Protein AF-A0A7S3X4S1-F1 (afdb_monomer_lite)

Foldseek 3Di:
DDDDDDDDDDDDDDDDDDPDDPPPVPVVVVLVVDQLVVVLLVVLCVVLVHHDDPPQKDKDKDFPDPPDLQTFIKIKIWGNSVVVVVDPGTDIFIFDTDSDRVSNSSRSSVRVCCVVPVPPPDVPVVDPPPDPPPPPPPPPPDPDDPDPPDDDPVNVVVVVVCVVVVDDDDD

Secondary structure (DSSP, 8-state):
---------------------TTSHHHHHHHTTS-HHHHHHHHHHHHHTS---TTSEEEEEEESSTT-TTPPEEEEEEEGGGGGGT-SS--EEEPPPBSSHHHHHHHHHHHHHHHH-GGGS-GGGTS-------------------------HHHHHHHHHHHHHT-----

Organism: NCBI:txid141414

Structure (mmCIF, N/CA/C/O backbone):
data_AF-A0A7S3X4S1-F1
#
_entry.id   AF-A0A7S3X4S1-F1
#
loop_
_atom_site.group_PDB
_atom_site.id
_atom_site.type_symbol
_atom_site.label_atom_id
_atom_site.label_alt_id
_atom_site.label_comp_id
_atom_site.label_asym_id
_atom_site.label_entity_id
_atom_site.label_seq_id
_atom_site.pdbx_PDB_ins_code
_atom_site.Cartn_x
_atom_site.Cartn_y
_atom_site.Cartn_z
_atom_site.occupancy
_atom_site.B_iso_or_equiv
_atom_site.auth_seq_id
_atom_site.auth_comp_id
_atom_site.auth_asym_id
_atom_site.auth_atom_id
_atom_site.pdbx_PDB_model_num
ATOM 1 N N . LEU A 1 1 ? -57.300 10.762 -5.213 1.00 50.31 1 LEU A N 1
ATOM 2 C CA . LEU A 1 1 ? -57.307 9.611 -4.285 1.00 50.31 1 LEU A CA 1
ATOM 3 C C . LEU A 1 1 ? -55.906 9.454 -3.727 1.00 50.31 1 LEU A C 1
ATOM 5 O O . LEU A 1 1 ? -55.026 8.980 -4.428 1.00 50.31 1 LEU A O 1
ATOM 9 N N . ALA A 1 2 ? -55.706 9.956 -2.514 1.00 56.28 2 ALA A N 1
ATOM 10 C CA . ALA A 1 2 ? -54.465 9.855 -1.763 1.00 56.28 2 ALA A CA 1
ATOM 11 C C . ALA A 1 2 ? -54.751 9.074 -0.475 1.00 56.28 2 ALA A C 1
ATOM 13 O O . ALA A 1 2 ? -55.752 9.361 0.184 1.00 56.28 2 ALA A O 1
ATOM 14 N N . PRO A 1 3 ? -53.886 8.127 -0.105 1.00 64.56 3 PRO A N 1
ATOM 15 C CA . PRO A 1 3 ? -53.627 7.765 1.282 1.00 64.56 3 PRO A CA 1
ATOM 16 C C . PRO A 1 3 ? -52.162 8.124 1.610 1.00 64.56 3 PRO A C 1
ATOM 18 O O . PRO A 1 3 ? -51.312 8.142 0.731 1.00 64.56 3 PRO A O 1
ATOM 21 N N . GLY A 1 4 ? -51.743 8.439 2.824 1.00 57.06 4 GLY A N 1
ATOM 22 C CA . GLY A 1 4 ? -52.356 8.325 4.134 1.00 57.06 4 GLY A CA 1
ATOM 23 C C . GLY A 1 4 ? -51.206 8.415 5.143 1.00 57.06 4 GLY A C 1
ATOM 24 O O . GLY A 1 4 ? -50.158 7.809 4.949 1.00 57.06 4 GLY A O 1
ATOM 25 N N . ILE A 1 5 ? -51.400 9.251 6.158 1.00 61.84 5 ILE A N 1
ATOM 26 C CA . ILE A 1 5 ? -50.534 9.526 7.317 1.00 61.84 5 ILE A CA 1
ATOM 27 C C . ILE A 1 5 ? -50.129 8.232 8.048 1.00 61.84 5 ILE A C 1
ATOM 29 O O . ILE A 1 5 ? -50.890 7.274 7.983 1.00 61.84 5 ILE A O 1
ATOM 33 N N . MET A 1 6 ? -48.990 8.249 8.767 1.00 52.53 6 MET A N 1
ATOM 34 C CA . MET A 1 6 ? -48.693 7.702 10.126 1.00 52.53 6 MET A CA 1
ATOM 35 C C . MET A 1 6 ? -47.165 7.480 10.220 1.00 52.53 6 MET A C 1
ATOM 37 O O . MET A 1 6 ? -46.567 7.016 9.264 1.00 52.53 6 MET A O 1
ATOM 41 N N . ALA A 1 7 ? -46.416 7.730 11.287 1.00 51.53 7 ALA A N 1
ATOM 42 C CA . ALA A 1 7 ? -46.611 8.389 12.566 1.00 51.53 7 ALA A CA 1
ATOM 43 C C . ALA A 1 7 ? -45.199 8.622 13.147 1.00 51.53 7 ALA A C 1
ATOM 45 O O . ALA A 1 7 ? -44.251 7.904 12.829 1.00 51.53 7 ALA A O 1
ATOM 46 N N . ALA A 1 8 ? -45.073 9.640 13.994 1.00 59.69 8 ALA A N 1
ATOM 47 C CA . ALA A 1 8 ? -43.864 9.966 14.731 1.00 59.69 8 ALA A CA 1
ATOM 48 C C . ALA A 1 8 ? -43.492 8.868 15.744 1.00 59.69 8 ALA A C 1
ATOM 50 O O . ALA A 1 8 ? -44.350 8.364 16.464 1.00 59.69 8 ALA A O 1
ATOM 51 N N . GLY A 1 9 ? -42.196 8.571 15.847 1.00 52.81 9 GLY A N 1
ATOM 52 C CA . GLY A 1 9 ? -41.613 7.725 16.886 1.00 52.81 9 GLY A CA 1
ATOM 53 C C . GLY A 1 9 ? -40.279 8.303 17.344 1.00 52.81 9 GLY A C 1
ATOM 54 O O . GLY A 1 9 ? -39.226 7.915 16.852 1.00 52.81 9 GLY A O 1
ATOM 55 N N . MET A 1 10 ? -40.334 9.271 18.260 1.00 57.00 10 MET A N 1
ATOM 56 C CA . MET A 1 10 ? -39.172 9.750 19.007 1.00 57.00 10 MET A CA 1
ATOM 57 C C . MET A 1 10 ? -38.806 8.710 20.073 1.00 57.00 10 MET A C 1
ATOM 59 O O . MET A 1 10 ? -39.566 8.505 21.016 1.00 57.00 10 MET A O 1
ATOM 63 N N . VAL A 1 11 ? -37.630 8.096 19.961 1.00 59.41 11 VAL A N 1
ATOM 64 C CA . VAL A 1 11 ? -36.980 7.380 21.069 1.00 59.41 11 VAL A CA 1
ATOM 65 C C . VAL A 1 11 ? -35.615 8.008 21.316 1.00 59.41 11 VAL A C 1
ATOM 67 O O . VAL A 1 11 ? -34.636 7.743 20.626 1.00 59.41 11 VAL A O 1
ATOM 70 N N . SER A 1 12 ? -35.599 8.903 22.304 1.00 60.69 12 SER A N 1
ATOM 71 C CA . SER A 1 12 ? -34.398 9.469 22.908 1.00 60.69 12 SER A CA 1
ATOM 72 C C . SER A 1 12 ? -33.775 8.409 23.816 1.00 60.69 12 SER A C 1
ATOM 74 O O . SER A 1 12 ? -34.288 8.128 24.899 1.00 60.69 12 SER A O 1
ATOM 76 N N . GLY A 1 13 ? -32.702 7.777 23.343 1.00 52.03 13 GLY A N 1
ATOM 77 C CA . GLY A 1 13 ? -31.881 6.855 24.120 1.00 52.03 13 GLY A CA 1
ATOM 78 C C . GLY A 1 13 ? -30.558 7.515 24.490 1.00 52.03 13 GLY A C 1
ATOM 79 O O . GLY A 1 13 ? -29.660 7.617 23.658 1.00 52.03 13 GLY A O 1
ATOM 80 N N . MET A 1 14 ? -30.430 7.955 25.742 1.00 52.41 14 MET A N 1
ATOM 81 C CA . MET A 1 14 ? -29.146 8.310 26.349 1.00 52.41 14 MET A CA 1
ATOM 82 C C . MET A 1 14 ? -28.296 7.036 26.451 1.00 52.41 14 MET A C 1
ATOM 84 O O . MET A 1 14 ? -28.550 6.205 27.321 1.00 52.41 14 MET A O 1
ATOM 88 N N . VAL A 1 15 ? -27.299 6.862 25.574 1.00 56.41 15 VAL A N 1
ATOM 89 C CA . VAL A 1 15 ? -26.310 5.785 25.724 1.00 56.41 15 VAL A CA 1
ATOM 90 C C . VAL A 1 15 ? -25.121 6.307 26.529 1.00 56.41 15 VAL A C 1
ATOM 92 O O . VAL A 1 15 ? -24.408 7.231 26.133 1.00 56.41 15 VAL A O 1
ATOM 95 N N . SER A 1 16 ? -24.967 5.745 27.724 1.00 51.88 16 SER A N 1
ATOM 96 C CA . SER A 1 16 ? -23.878 6.017 28.653 1.00 51.88 16 SER A CA 1
ATOM 97 C C . SER A 1 16 ? -22.535 5.613 28.049 1.00 51.88 16 SER A C 1
ATOM 99 O O . SER A 1 16 ? -22.404 4.524 27.489 1.00 51.88 16 SER A O 1
ATOM 101 N N . GLY A 1 17 ? -21.532 6.475 28.221 1.00 48.88 17 GLY A N 1
ATOM 102 C CA . GLY A 1 17 ? -20.157 6.261 27.783 1.00 48.88 17 GLY A CA 1
ATOM 103 C C . GLY A 1 17 ? -19.552 4.968 28.328 1.00 48.88 17 GLY A C 1
ATOM 104 O O . GLY A 1 17 ? -19.177 4.880 29.497 1.00 48.88 17 GLY A O 1
ATOM 105 N N . GLY A 1 18 ? -19.414 3.979 27.449 1.00 48.19 18 GLY A N 1
ATOM 106 C CA . GLY A 1 18 ? -18.604 2.793 27.678 1.00 48.19 18 GLY A CA 1
ATOM 107 C C . GLY A 1 18 ? -17.143 3.095 27.363 1.00 48.19 18 GLY A C 1
ATOM 108 O O . GLY A 1 18 ? -16.764 3.236 26.203 1.00 48.19 18 GLY A O 1
ATOM 109 N N . ARG A 1 19 ? -16.307 3.178 28.400 1.00 58.41 19 ARG A N 1
ATOM 110 C CA . ARG A 1 19 ? -14.851 3.035 28.272 1.00 58.41 19 ARG A CA 1
ATOM 111 C C . ARG A 1 19 ? -14.564 1.602 27.816 1.00 58.41 19 ARG A C 1
ATOM 113 O O . ARG A 1 19 ? -14.714 0.686 28.616 1.00 58.41 19 ARG A O 1
ATOM 120 N N . MET A 1 20 ? -14.159 1.403 26.563 1.00 44.59 20 MET A N 1
ATOM 121 C CA . MET A 1 20 ? -13.758 0.089 26.050 1.00 44.59 20 MET A CA 1
AT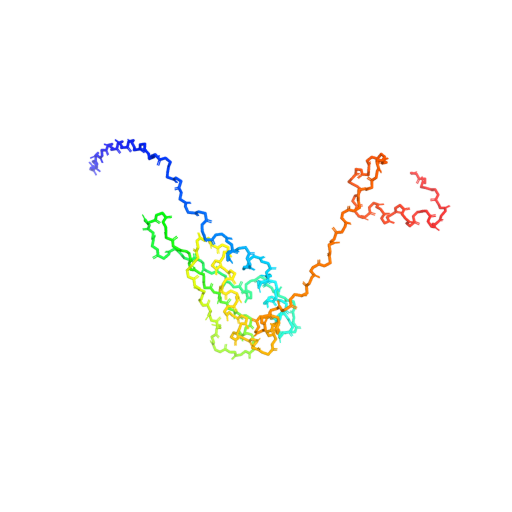OM 122 C C . MET A 1 20 ? -12.292 0.078 25.600 1.00 44.59 20 MET A C 1
ATOM 124 O O . MET A 1 20 ? -11.866 0.899 24.797 1.00 44.59 20 MET A O 1
ATOM 128 N N . ALA A 1 21 ? -11.578 -0.914 26.140 1.00 48.22 21 ALA A N 1
ATOM 129 C CA . ALA A 1 21 ? -10.462 -1.665 25.562 1.00 48.22 21 ALA A CA 1
ATOM 130 C C . ALA A 1 21 ? -9.213 -0.901 25.066 1.00 48.22 21 ALA A C 1
ATOM 132 O O . ALA A 1 21 ? -9.020 -0.679 23.877 1.00 48.22 21 ALA A O 1
ATOM 133 N N . ALA A 1 22 ? -8.259 -0.670 25.974 1.00 52.78 22 ALA A N 1
ATOM 134 C CA . ALA A 1 22 ? -6.894 -0.218 25.666 1.00 52.78 22 ALA A CA 1
ATOM 135 C C . ALA A 1 22 ? -5.943 -1.340 25.163 1.00 52.78 22 ALA A C 1
ATOM 137 O O . ALA A 1 22 ? -4.728 -1.198 25.253 1.00 52.78 22 ALA A O 1
ATOM 138 N N . GLY A 1 23 ? -6.468 -2.473 24.677 1.00 49.94 23 GLY A N 1
ATOM 139 C CA . GLY A 1 23 ? -5.667 -3.673 24.372 1.00 49.94 23 GLY A CA 1
ATOM 140 C C . GLY A 1 23 ? -5.354 -3.930 22.893 1.00 49.94 23 GLY A C 1
ATOM 141 O O . GLY A 1 23 ? -4.418 -4.664 22.601 1.00 49.94 23 GLY A O 1
ATOM 142 N N . ALA A 1 24 ? -6.103 -3.341 21.953 1.00 53.41 24 ALA A N 1
ATOM 143 C CA . ALA A 1 24 ? -5.953 -3.633 20.520 1.00 53.41 24 ALA A CA 1
ATOM 144 C C . ALA A 1 24 ? -5.020 -2.662 19.766 1.00 53.41 24 ALA A C 1
ATOM 146 O O . ALA A 1 24 ? -4.574 -2.973 18.665 1.00 53.41 24 ALA A O 1
ATOM 147 N N . SER A 1 25 ? -4.667 -1.510 20.352 1.00 54.44 25 SER A N 1
ATOM 148 C CA . SER A 1 25 ? -4.013 -0.432 19.593 1.00 54.44 25 SER A CA 1
ATOM 149 C C . SER A 1 25 ? -2.519 -0.650 19.317 1.00 54.44 25 SER A C 1
ATOM 151 O O . SER A 1 25 ? -1.952 0.045 18.479 1.00 54.44 25 SER A O 1
ATOM 153 N N . ALA A 1 26 ? -1.851 -1.577 20.014 1.00 57.00 26 ALA A N 1
ATOM 154 C CA . ALA A 1 26 ? -0.402 -1.765 19.876 1.00 57.00 26 ALA A CA 1
ATOM 155 C C . ALA A 1 26 ? -0.022 -2.481 18.566 1.00 57.00 26 ALA A C 1
ATOM 157 O O . ALA A 1 26 ? 0.862 -2.019 17.851 1.00 57.00 26 ALA A O 1
ATOM 158 N N . LEU A 1 27 ? -0.735 -3.554 18.202 1.00 55.44 27 LEU A N 1
ATOM 159 C CA . LEU A 1 27 ? -0.549 -4.242 16.913 1.00 55.44 27 LEU A CA 1
ATOM 160 C C . LEU A 1 27 ? -1.018 -3.381 15.732 1.00 55.44 27 LEU A C 1
ATOM 162 O O . LEU A 1 27 ? -0.445 -3.426 14.645 1.00 55.44 27 LEU A O 1
ATOM 166 N N . GLU A 1 28 ? -2.035 -2.553 15.961 1.00 58.84 28 GLU A N 1
ATOM 167 C CA . GLU A 1 28 ? -2.563 -1.612 14.972 1.00 58.84 28 GLU A CA 1
ATOM 168 C C . GLU A 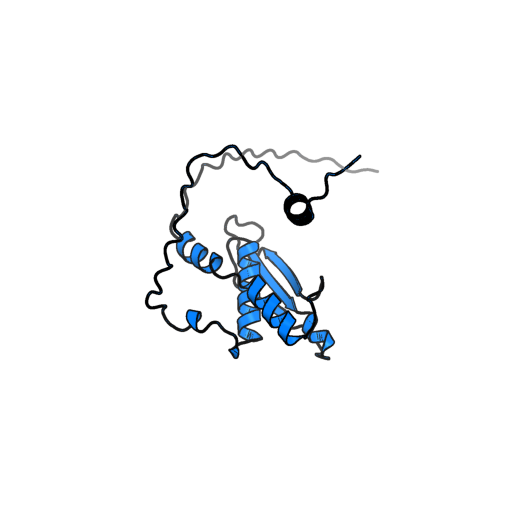1 28 ? -1.534 -0.521 14.614 1.00 58.84 28 GLU A C 1
ATOM 170 O O . GLU A 1 28 ? -1.446 -0.100 13.460 1.00 58.84 28 GLU A O 1
ATOM 175 N N . SER A 1 29 ? -0.696 -0.122 15.579 1.00 60.50 29 SER A N 1
ATOM 176 C CA . SER A 1 29 ? 0.395 0.838 15.370 1.00 60.50 29 SER A CA 1
ATOM 177 C C . SER A 1 29 ? 1.547 0.277 14.527 1.00 60.50 29 SER A C 1
ATOM 179 O O . SER A 1 29 ? 2.187 1.039 13.804 1.00 60.50 29 SER A O 1
ATOM 181 N N . GLU A 1 30 ? 1.824 -1.027 14.595 1.00 61.19 30 GLU A N 1
ATOM 182 C CA . GLU A 1 30 ? 2.887 -1.663 13.798 1.00 61.19 30 GLU A CA 1
ATOM 183 C C . GLU A 1 30 ? 2.485 -1.773 12.322 1.00 61.19 30 GLU A C 1
ATOM 185 O O . GLU A 1 30 ? 3.274 -1.458 11.430 1.00 61.19 30 GLU A O 1
ATOM 190 N N . LEU A 1 31 ? 1.218 -2.102 12.047 1.00 57.94 31 LEU A N 1
ATOM 191 C CA . LEU A 1 31 ? 0.676 -2.077 10.684 1.00 57.94 31 LEU A CA 1
ATOM 192 C C . LEU A 1 31 ? 0.733 -0.672 10.071 1.00 57.94 31 LEU A C 1
ATOM 194 O O . LEU A 1 31 ? 1.009 -0.536 8.885 1.00 57.94 31 LEU A O 1
ATOM 198 N N . GLN A 1 32 ? 0.562 0.385 10.867 1.00 63.22 32 GLN A N 1
ATOM 199 C CA . GLN A 1 32 ? 0.721 1.759 10.377 1.00 63.22 32 GLN A CA 1
ATOM 200 C C . GLN A 1 32 ? 2.169 2.137 10.037 1.00 63.22 32 GLN A C 1
ATOM 202 O O . GLN A 1 32 ? 2.375 3.114 9.312 1.00 63.22 32 GLN A O 1
ATOM 207 N N . LYS A 1 33 ? 3.171 1.400 10.530 1.00 74.81 33 LYS A N 1
ATOM 208 C CA . LYS A 1 33 ? 4.581 1.760 10.330 1.00 74.81 33 LYS A CA 1
ATOM 209 C C . LYS A 1 33 ? 5.048 1.481 8.900 1.00 74.81 33 LYS A C 1
ATOM 211 O O . LYS A 1 33 ? 5.847 2.244 8.357 1.00 74.81 33 LYS A O 1
ATOM 216 N N . THR A 1 34 ? 4.507 0.445 8.260 1.00 81.06 34 THR A N 1
ATOM 217 C CA . THR A 1 34 ? 4.886 0.063 6.893 1.00 81.06 34 THR A CA 1
ATOM 218 C C . THR A 1 34 ? 3.861 0.574 5.890 1.00 81.06 34 THR A C 1
ATOM 220 O O . THR A 1 34 ? 2.699 0.193 5.928 1.00 81.06 34 THR A O 1
ATOM 223 N N . ASN A 1 35 ? 4.263 1.425 4.946 1.00 89.50 35 ASN A N 1
ATOM 224 C CA . ASN A 1 35 ? 3.364 1.948 3.914 1.00 89.50 35 ASN A CA 1
ATOM 225 C C . ASN A 1 35 ? 3.147 0.930 2.771 1.00 89.50 35 ASN A C 1
ATOM 227 O O . ASN A 1 35 ? 3.680 1.111 1.676 1.00 89.50 35 ASN A O 1
ATOM 231 N N . TRP A 1 36 ? 2.362 -0.131 3.013 1.00 91.75 36 TRP A N 1
ATOM 232 C CA . TRP A 1 36 ? 2.081 -1.184 2.018 1.00 91.75 36 TRP A CA 1
ATOM 233 C C . TRP A 1 36 ? 1.472 -0.642 0.726 1.00 91.75 36 TRP A C 1
ATOM 235 O O . TRP A 1 36 ? 1.846 -1.083 -0.353 1.00 91.75 36 TRP A O 1
ATOM 245 N N . LYS A 1 37 ? 0.596 0.367 0.810 1.00 93.31 37 LYS A N 1
ATOM 246 C CA . LYS A 1 37 ? -0.008 1.005 -0.370 1.00 93.31 37 LYS A CA 1
ATOM 247 C C . LYS A 1 37 ? 1.050 1.671 -1.254 1.00 93.31 37 LYS A C 1
ATOM 249 O O . LYS A 1 37 ? 1.042 1.484 -2.465 1.00 93.31 37 LYS A O 1
ATOM 254 N N . GLY A 1 38 ? 1.979 2.408 -0.644 1.00 93.25 38 GLY A N 1
ATOM 255 C CA . GLY A 1 38 ? 3.091 3.035 -1.358 1.00 93.25 38 GLY A CA 1
ATOM 256 C C . GLY A 1 38 ? 4.070 2.016 -1.943 1.00 93.25 38 GLY A C 1
ATOM 257 O O . GLY A 1 38 ? 4.467 2.162 -3.096 1.00 93.25 38 GLY A O 1
ATOM 258 N N . LEU A 1 39 ? 4.418 0.970 -1.185 1.00 93.69 39 LEU A N 1
ATOM 259 C CA . LEU A 1 39 ? 5.299 -0.103 -1.663 1.00 93.69 39 LEU A CA 1
ATOM 260 C C . LEU A 1 39 ? 4.683 -0.859 -2.844 1.00 93.69 39 LEU A C 1
ATOM 262 O O . LEU A 1 39 ? 5.345 -1.047 -3.861 1.00 93.69 39 LEU A O 1
ATOM 266 N N . LEU A 1 40 ? 3.402 -1.217 -2.745 1.00 95.38 40 LEU A N 1
ATOM 267 C CA . LEU A 1 40 ? 2.671 -1.875 -3.823 1.00 95.38 40 LEU A CA 1
ATOM 268 C C . LEU A 1 40 ? 2.618 -1.010 -5.081 1.00 95.38 40 LEU A C 1
ATOM 270 O O . LEU A 1 40 ? 2.911 -1.498 -6.164 1.00 95.38 40 LEU A O 1
ATOM 274 N N . GLN A 1 41 ? 2.296 0.278 -4.952 1.00 95.00 41 GLN A N 1
ATOM 275 C CA . GLN A 1 41 ? 2.278 1.190 -6.100 1.00 95.00 41 GLN A CA 1
ATOM 276 C C . GLN A 1 41 ? 3.652 1.317 -6.764 1.00 95.00 41 GLN A C 1
ATOM 278 O O . GLN A 1 41 ? 3.730 1.372 -7.989 1.00 95.00 41 GLN A O 1
ATOM 283 N N . GLN A 1 42 ? 4.731 1.355 -5.977 1.00 94.88 42 GLN A N 1
ATOM 284 C CA . GLN A 1 42 ? 6.094 1.415 -6.504 1.00 94.88 42 GLN A CA 1
ATOM 285 C C . GLN A 1 42 ? 6.477 0.135 -7.254 1.00 94.88 42 GLN A C 1
ATOM 287 O O . GLN A 1 42 ? 7.018 0.232 -8.353 1.00 94.88 42 GLN A O 1
ATOM 292 N N . GLU A 1 43 ? 6.191 -1.043 -6.696 1.00 95.25 43 GLU A N 1
ATOM 293 C CA . GLU A 1 43 ? 6.502 -2.318 -7.357 1.00 95.25 43 GLU A CA 1
ATOM 294 C C . GLU A 1 43 ? 5.632 -2.558 -8.590 1.00 95.25 43 GLU A C 1
ATOM 296 O O . GLU A 1 43 ? 6.157 -2.930 -9.636 1.00 95.25 43 GLU A O 1
ATOM 301 N N . VAL A 1 44 ? 4.338 -2.234 -8.538 1.00 94.81 44 VAL A N 1
ATOM 302 C CA . VAL A 1 44 ? 3.476 -2.317 -9.725 1.00 94.81 44 VAL A CA 1
ATOM 303 C C . VAL A 1 44 ? 3.944 -1.350 -10.815 1.00 94.81 44 VAL A C 1
ATOM 305 O O . VAL A 1 44 ? 4.029 -1.750 -11.971 1.00 94.81 44 VAL A O 1
ATOM 308 N N . ALA A 1 45 ? 4.329 -0.114 -10.483 1.00 94.81 45 ALA A N 1
ATOM 309 C CA . ALA A 1 45 ? 4.869 0.821 -11.476 1.00 94.81 45 ALA A CA 1
ATOM 310 C C . ALA A 1 45 ? 6.145 0.286 -12.153 1.00 94.81 45 ALA A C 1
ATOM 312 O O . ALA A 1 45 ? 6.313 0.435 -13.365 1.00 94.81 45 ALA A O 1
ATOM 313 N N . LYS A 1 46 ? 7.036 -0.356 -11.383 1.00 94.75 46 LYS A N 1
ATOM 314 C CA . LYS A 1 46 ? 8.239 -1.008 -11.923 1.00 94.75 46 LYS A CA 1
ATOM 315 C C . LYS A 1 46 ? 7.884 -2.195 -12.812 1.00 94.75 46 LYS A C 1
ATOM 317 O O . LYS A 1 46 ? 8.473 -2.331 -13.878 1.00 94.75 46 LYS A O 1
ATOM 322 N N . TRP A 1 47 ? 6.929 -3.017 -12.384 1.00 93.56 47 TRP A N 1
ATOM 323 C CA . TRP A 1 47 ? 6.497 -4.209 -13.106 1.00 93.56 47 TRP A CA 1
ATOM 324 C C . TRP A 1 47 ? 5.860 -3.871 -14.457 1.00 93.56 47 TRP A C 1
ATOM 326 O O . TRP A 1 47 ? 6.225 -4.466 -15.463 1.00 93.56 47 TRP A O 1
ATOM 336 N N . VAL A 1 48 ? 4.981 -2.865 -14.499 1.00 93.69 48 VAL A N 1
ATOM 337 C CA . VAL A 1 48 ? 4.329 -2.415 -15.744 1.00 93.69 48 VAL A CA 1
ATOM 338 C C . VAL A 1 48 ? 5.276 -1.555 -16.602 1.00 93.69 48 VAL A C 1
ATOM 340 O O . VAL A 1 48 ? 5.022 -1.315 -17.778 1.00 93.69 48 VAL A O 1
ATOM 343 N N . GLY A 1 49 ? 6.366 -1.033 -16.029 1.00 94.75 49 GLY A N 1
ATOM 344 C CA . GLY A 1 49 ? 7.316 -0.175 -16.745 1.00 94.75 49 GLY A CA 1
ATOM 345 C C . GLY A 1 49 ? 6.745 1.192 -17.144 1.00 94.75 49 GLY A C 1
ATOM 346 O O . GLY A 1 49 ? 7.283 1.857 -18.031 1.00 94.75 49 GLY A O 1
ATOM 347 N N . ARG A 1 50 ? 5.657 1.636 -16.501 1.00 94.44 50 ARG A N 1
ATOM 348 C CA . ARG A 1 50 ? 5.010 2.934 -16.748 1.00 94.44 50 ARG A CA 1
ATOM 349 C C . ARG A 1 50 ? 4.554 3.588 -15.449 1.00 94.44 50 ARG A C 1
ATOM 351 O O . ARG A 1 50 ? 4.412 2.940 -14.417 1.00 94.44 50 ARG A O 1
ATOM 358 N N . SER A 1 51 ? 4.280 4.889 -15.511 1.00 92.50 51 SER A N 1
ATOM 359 C CA . SER A 1 51 ? 3.667 5.590 -14.382 1.00 92.50 51 SER A CA 1
ATOM 360 C C . SER A 1 51 ? 2.255 5.058 -14.120 1.00 92.50 51 SER A C 1
ATOM 362 O O . SER A 1 51 ? 1.468 4.882 -15.054 1.00 92.50 51 SER A O 1
ATOM 364 N N . MET A 1 52 ? 1.931 4.860 -12.841 1.00 94.19 52 MET A N 1
ATOM 365 C CA . MET A 1 52 ? 0.589 4.503 -12.379 1.00 94.19 52 MET A CA 1
ATOM 366 C C . MET A 1 52 ? -0.417 5.590 -12.768 1.00 94.19 52 MET A C 1
ATOM 368 O O . MET A 1 52 ? -0.188 6.775 -12.508 1.00 94.19 52 MET A O 1
ATOM 372 N N . MET A 1 53 ? -1.529 5.186 -13.374 1.00 95.19 53 MET A N 1
ATOM 373 C CA . MET A 1 53 ? -2.651 6.047 -13.732 1.00 95.19 53 MET A CA 1
ATOM 374 C C . MET A 1 53 ? -3.839 5.842 -12.779 1.00 95.19 53 MET A C 1
ATOM 376 O O . MET A 1 53 ? -3.994 4.769 -12.188 1.00 95.19 53 MET A O 1
ATOM 380 N N . PRO A 1 54 ? -4.716 6.852 -12.622 1.00 93.62 54 PRO A N 1
ATOM 381 C CA . PRO A 1 54 ? -5.978 6.674 -11.913 1.00 93.62 54 PRO A CA 1
ATOM 382 C C . PRO A 1 54 ? -6.807 5.576 -12.590 1.00 93.62 54 PRO A C 1
ATOM 384 O O . PRO A 1 54 ? -7.024 5.630 -13.797 1.00 93.62 54 PRO A O 1
ATOM 387 N N . GLY A 1 55 ? -7.262 4.589 -11.819 1.00 94.81 55 GLY A N 1
ATOM 388 C CA . GLY A 1 55 ? -8.015 3.437 -12.328 1.00 94.81 55 GLY A CA 1
ATOM 389 C C . GLY A 1 55 ? -7.187 2.163 -12.524 1.00 94.81 55 GLY A C 1
ATOM 390 O O . GLY A 1 55 ? -7.772 1.090 -12.625 1.00 94.81 55 GLY A O 1
ATOM 391 N N . ASP A 1 56 ? -5.851 2.235 -12.490 1.00 95.19 56 ASP A N 1
ATOM 392 C CA . ASP A 1 56 ? -5.001 1.029 -12.509 1.00 95.19 56 ASP A CA 1
ATOM 393 C C . ASP A 1 56 ? -5.174 0.180 -11.236 1.00 95.19 56 ASP A C 1
ATOM 395 O O . ASP A 1 56 ? -5.021 -1.040 -11.269 1.00 95.19 56 ASP A O 1
ATOM 399 N N . MET A 1 57 ? -5.505 0.830 -10.119 1.00 96.38 57 MET A N 1
ATOM 400 C CA . MET A 1 57 ? -5.835 0.210 -8.839 1.00 96.38 57 MET A CA 1
ATOM 401 C C . MET A 1 57 ? -7.145 0.786 -8.318 1.00 96.38 57 MET A C 1
ATOM 403 O O . MET A 1 57 ? -7.270 2.006 -8.170 1.00 96.38 57 MET A O 1
ATOM 407 N N . GLU A 1 58 ? -8.086 -0.089 -7.988 1.00 96.94 58 GLU A N 1
ATOM 408 C CA . GLU A 1 58 ? -9.386 0.278 -7.434 1.00 96.94 58 GLU A CA 1
ATOM 409 C C . GLU A 1 58 ? -9.597 -0.406 -6.082 1.00 96.94 58 GLU A C 1
ATOM 411 O O . GLU A 1 58 ? -9.396 -1.610 -5.948 1.00 96.94 58 GLU A O 1
ATOM 416 N N . TYR A 1 59 ? -9.982 0.375 -5.071 1.00 97.31 59 TYR A N 1
ATOM 417 C CA . TYR A 1 59 ? -10.264 -0.120 -3.725 1.00 97.31 59 TYR A CA 1
ATOM 418 C C . TYR A 1 59 ? -11.769 -0.050 -3.472 1.00 97.31 59 TYR A C 1
ATOM 420 O O . TYR A 1 59 ? -12.340 1.040 -3.427 1.00 97.31 59 TYR A O 1
ATOM 428 N N . ALA A 1 60 ? -12.396 -1.203 -3.263 1.00 97.69 60 ALA A N 1
ATOM 429 C CA . ALA A 1 60 ? -13.794 -1.320 -2.874 1.00 97.69 60 ALA A CA 1
ATOM 430 C C . ALA A 1 60 ? -13.872 -1.750 -1.406 1.00 97.69 60 ALA A C 1
ATOM 432 O O . ALA A 1 60 ? -13.485 -2.864 -1.063 1.00 97.69 60 ALA A O 1
ATOM 433 N N . THR A 1 61 ? -14.336 -0.864 -0.524 1.00 97.50 61 THR A N 1
ATOM 434 C CA . THR A 1 61 ? -14.463 -1.159 0.910 1.00 97.50 61 THR A CA 1
ATOM 435 C C . THR A 1 61 ? -15.920 -1.330 1.308 1.00 97.50 61 THR A C 1
ATOM 437 O O . THR A 1 61 ? -16.727 -0.412 1.151 1.00 97.50 61 THR A O 1
ATOM 440 N N . GLU A 1 62 ? -16.228 -2.468 1.915 1.00 96.94 62 GLU A N 1
ATOM 441 C CA . GLU A 1 62 ? -17.558 -2.842 2.383 1.00 96.94 62 GLU A CA 1
ATOM 442 C C . GLU A 1 62 ? -17.559 -3.046 3.904 1.00 96.94 62 GLU A C 1
ATOM 444 O O . GLU A 1 62 ? -16.542 -3.374 4.520 1.00 96.94 62 GLU A O 1
ATOM 449 N N . GLN A 1 63 ? -18.706 -2.806 4.538 1.00 95.62 63 GLN A N 1
ATOM 450 C CA . GLN A 1 63 ? -18.893 -3.063 5.966 1.00 95.62 63 GLN A CA 1
ATOM 451 C C . GLN A 1 63 ? -19.518 -4.450 6.138 1.00 95.62 63 GLN A C 1
ATOM 453 O O . GLN A 1 63 ? -20.609 -4.690 5.629 1.00 95.62 63 GLN A O 1
ATOM 458 N N . VAL A 1 64 ? -18.842 -5.344 6.865 1.00 93.56 64 VAL A N 1
ATOM 459 C CA . VAL A 1 64 ? -19.205 -6.776 6.938 1.00 93.56 64 VAL A CA 1
ATOM 460 C C . VAL A 1 64 ? -20.531 -7.013 7.670 1.00 93.56 64 VAL A C 1
ATOM 462 O O . VAL A 1 64 ? -21.262 -7.940 7.346 1.00 93.56 64 VAL A O 1
ATOM 465 N N . GLU A 1 65 ? -20.882 -6.158 8.632 1.00 89.50 65 GLU A N 1
ATOM 466 C CA . GLU A 1 65 ? -22.160 -6.233 9.348 1.00 89.50 65 GLU A CA 1
ATOM 467 C C . GLU A 1 65 ? -22.751 -4.827 9.547 1.00 89.50 65 GLU A C 1
ATOM 469 O O . GLU A 1 65 ? -22.425 -4.148 10.531 1.00 89.50 65 GLU A O 1
ATOM 474 N N . PRO A 1 66 ? -23.621 -4.354 8.635 1.00 82.50 66 PRO A N 1
ATOM 475 C CA . PRO A 1 66 ? -24.300 -3.076 8.802 1.00 82.50 66 PRO A CA 1
ATOM 476 C C . PRO A 1 66 ? -25.305 -3.185 9.958 1.00 82.50 66 PRO A C 1
ATOM 478 O O . PRO A 1 66 ? -26.379 -3.760 9.818 1.00 82.50 66 PRO A O 1
ATOM 481 N N . GLY A 1 67 ? -24.943 -2.659 11.130 1.00 82.00 67 GLY A N 1
ATOM 482 C CA . GLY A 1 67 ? -25.836 -2.609 12.296 1.00 82.00 67 GLY A CA 1
ATOM 483 C C . GLY A 1 67 ? -25.175 -2.900 13.640 1.00 82.00 67 GLY A C 1
ATOM 484 O O . GLY A 1 67 ? -25.753 -2.565 14.674 1.00 82.00 67 GLY A O 1
ATOM 485 N N . LYS A 1 68 ? -23.955 -3.454 13.661 1.00 83.75 68 LYS A N 1
ATOM 486 C CA . LYS A 1 68 ? -23.173 -3.556 14.900 1.00 83.75 68 LYS A CA 1
ATOM 487 C C . LYS A 1 68 ? -22.145 -2.423 14.981 1.00 83.75 68 LYS A C 1
ATOM 489 O O . LYS A 1 68 ? -21.387 -2.227 14.032 1.00 83.75 68 LYS A O 1
ATOM 494 N N . PRO A 1 69 ? -22.037 -1.714 16.121 1.00 74.62 69 PRO A N 1
ATOM 495 C CA . PRO A 1 69 ? -21.001 -0.695 16.323 1.00 74.62 69 PRO A CA 1
ATOM 496 C C . PRO A 1 69 ? -19.577 -1.280 16.321 1.00 74.62 69 PRO A C 1
ATOM 498 O O . PRO A 1 69 ? -18.609 -0.540 16.202 1.00 74.62 69 PRO A O 1
ATOM 501 N N . THR A 1 70 ? -19.448 -2.606 16.420 1.00 80.00 70 THR A N 1
ATOM 502 C CA . THR A 1 70 ? -18.186 -3.360 16.330 1.00 80.00 70 THR A CA 1
ATOM 503 C C . THR A 1 70 ? -18.019 -4.053 14.969 1.00 80.00 70 THR A C 1
ATOM 505 O O . THR A 1 70 ? -17.268 -5.016 14.854 1.00 80.00 70 THR A O 1
ATOM 508 N N . GLY A 1 71 ? -18.753 -3.616 13.939 1.00 80.50 71 GLY A N 1
ATOM 509 C CA . GLY A 1 71 ? -18.636 -4.168 12.590 1.00 80.50 71 GLY A CA 1
ATOM 510 C C . GLY A 1 71 ? -17.293 -3.806 11.948 1.00 80.50 71 GLY A C 1
ATOM 511 O O . GLY A 1 71 ? -16.903 -2.639 11.941 1.00 80.50 71 GLY A O 1
ATOM 512 N N . GLY A 1 72 ? -16.595 -4.807 11.409 1.00 93.44 72 GLY A N 1
ATOM 513 C CA . GLY A 1 72 ? -15.361 -4.613 10.649 1.00 93.44 72 GLY A CA 1
ATOM 514 C C . GLY A 1 72 ? -15.612 -4.100 9.226 1.00 93.44 72 GLY A C 1
ATOM 515 O O . GLY A 1 72 ? -16.696 -4.264 8.660 1.00 93.44 72 GLY A O 1
ATOM 516 N N . TYR A 1 73 ? -14.584 -3.495 8.645 1.00 96.12 73 TYR A N 1
ATOM 517 C CA . TYR A 1 73 ? -14.499 -3.117 7.241 1.00 96.12 73 TYR A CA 1
ATOM 518 C C . TYR A 1 73 ? -13.607 -4.115 6.516 1.00 96.12 73 TYR A C 1
ATOM 520 O O . TYR A 1 73 ? -12.505 -4.392 6.985 1.00 96.12 73 TYR A O 1
ATOM 528 N N . VAL A 1 74 ? -14.061 -4.612 5.374 1.00 97.06 74 VAL A N 1
ATOM 529 C CA . VAL A 1 74 ? -13.258 -5.420 4.452 1.00 97.06 74 VAL A CA 1
ATOM 530 C C . VAL A 1 74 ? -13.032 -4.593 3.205 1.00 97.06 74 VAL A C 1
ATOM 532 O O . VAL A 1 74 ? -13.944 -3.913 2.738 1.00 97.06 74 VAL A O 1
ATOM 535 N N . SER A 1 75 ? -11.810 -4.614 2.685 1.00 98.06 75 SER A N 1
ATOM 536 C CA . SER A 1 75 ? -11.498 -3.962 1.421 1.00 98.06 75 SER A CA 1
ATOM 537 C C . SER A 1 75 ? -11.046 -4.996 0.410 1.00 98.06 75 SER A C 1
ATOM 539 O O . SER A 1 75 ? -10.253 -5.881 0.723 1.00 98.06 75 SER A O 1
ATOM 541 N N . THR A 1 76 ? -11.529 -4.829 -0.810 1.00 98.19 76 THR A N 1
ATOM 542 C CA . THR A 1 76 ? -11.100 -5.562 -1.992 1.00 98.19 76 THR A CA 1
ATOM 543 C C . THR A 1 76 ? -10.292 -4.613 -2.864 1.00 98.19 76 THR A C 1
ATOM 545 O O . THR A 1 76 ? -10.714 -3.480 -3.100 1.00 98.19 76 THR A O 1
ATOM 548 N N . LEU A 1 77 ? -9.117 -5.050 -3.301 1.00 97.88 77 LEU A N 1
ATOM 549 C CA . LEU A 1 77 ? -8.261 -4.343 -4.244 1.00 97.88 77 LEU A CA 1
ATOM 550 C C . LEU A 1 77 ? -8.321 -5.046 -5.598 1.00 97.88 77 LEU A C 1
ATOM 552 O O . LEU A 1 77 ? -7.956 -6.216 -5.696 1.00 97.88 77 LEU A O 1
ATOM 556 N N . THR A 1 78 ? -8.724 -4.316 -6.631 1.00 97.44 78 THR A N 1
ATOM 557 C CA . THR A 1 78 ? -8.704 -4.770 -8.024 1.00 97.44 78 THR A CA 1
ATOM 558 C C . THR A 1 78 ? -7.535 -4.112 -8.751 1.00 97.44 78 THR A C 1
ATOM 560 O O . THR A 1 78 ? -7.443 -2.881 -8.806 1.00 97.44 78 THR A O 1
ATOM 563 N N . CYS A 1 79 ? -6.635 -4.919 -9.313 1.00 95.88 79 CYS A N 1
ATOM 564 C CA . CYS A 1 79 ? -5.461 -4.445 -10.049 1.00 95.88 79 CYS A CA 1
ATOM 565 C C . CYS A 1 79 ? -5.705 -4.524 -11.566 1.00 95.88 79 CYS A C 1
ATOM 567 O O . CYS A 1 79 ? -5.391 -5.521 -12.215 1.00 95.88 79 CYS A O 1
ATOM 569 N N . ASN A 1 80 ? -6.227 -3.450 -12.154 1.00 95.31 80 ASN A N 1
ATOM 570 C CA . ASN A 1 80 ? -6.534 -3.370 -13.588 1.00 95.31 80 ASN A CA 1
ATOM 571 C C . ASN A 1 80 ? -5.282 -3.274 -14.473 1.00 95.31 80 ASN A C 1
ATOM 573 O O . ASN A 1 80 ? -5.345 -3.539 -15.674 1.00 95.31 80 ASN A O 1
ATOM 577 N N . CYS A 1 81 ? -4.126 -2.940 -13.895 1.00 91.62 81 CYS A N 1
ATOM 578 C CA . CYS A 1 81 ? -2.861 -2.856 -14.622 1.00 91.62 81 CYS A CA 1
ATOM 579 C C . CYS A 1 81 ? -2.468 -4.172 -15.318 1.00 91.62 81 CYS A C 1
ATOM 581 O O . CYS A 1 81 ? -1.896 -4.131 -16.403 1.00 91.62 81 CYS A O 1
ATOM 583 N N . ALA A 1 82 ? -2.825 -5.330 -14.750 1.00 85.88 82 ALA A N 1
ATOM 584 C CA . ALA A 1 82 ? -2.504 -6.634 -15.333 1.00 85.88 82 ALA A CA 1
ATOM 585 C C . ALA A 1 82 ? -3.311 -6.945 -16.608 1.00 85.88 82 ALA A C 1
ATOM 587 O O . ALA A 1 82 ? -2.857 -7.718 -17.448 1.00 85.88 82 ALA A O 1
ATOM 588 N N . MET A 1 83 ? -4.484 -6.327 -16.795 1.00 86.44 83 MET A N 1
ATOM 589 C CA . MET A 1 83 ? -5.288 -6.547 -18.005 1.00 86.44 83 MET A CA 1
ATOM 590 C C . MET A 1 83 ? -4.607 -6.000 -19.262 1.00 86.44 83 MET A C 1
ATOM 592 O O . MET A 1 83 ? -4.812 -6.528 -20.352 1.00 86.44 83 MET A O 1
ATOM 596 N N . GLN A 1 84 ? -3.777 -4.961 -19.127 1.00 79.31 84 GLN A N 1
ATOM 597 C CA . GLN A 1 84 ? -3.064 -4.379 -20.268 1.00 79.31 84 GLN A CA 1
ATOM 598 C C . GLN A 1 84 ? -1.976 -5.304 -20.830 1.00 79.31 84 GLN A C 1
ATOM 600 O O . GLN A 1 84 ? -1.675 -5.223 -22.015 1.00 79.31 84 GLN A O 1
ATOM 605 N N . GLU A 1 85 ? -1.460 -6.225 -20.014 1.00 81.69 85 GLU A N 1
ATOM 606 C CA . GLU A 1 85 ? -0.494 -7.261 -20.408 1.00 81.69 85 GLU A CA 1
ATOM 607 C C . GLU A 1 85 ? -1.175 -8.487 -21.062 1.00 81.69 85 GLU A C 1
ATOM 609 O O . GLU A 1 85 ? -0.532 -9.497 -21.339 1.00 81.69 85 GLU A O 1
ATOM 614 N N . GLY A 1 86 ? -2.490 -8.429 -21.317 1.00 85.75 86 GLY A N 1
ATOM 615 C CA . GLY A 1 86 ? -3.240 -9.509 -21.968 1.00 85.75 86 GLY A CA 1
ATOM 616 C C . GLY A 1 86 ? -3.795 -10.571 -21.015 1.00 85.75 86 GLY A C 1
ATOM 617 O O . GLY A 1 86 ? -4.241 -11.627 -21.468 1.00 85.75 86 GLY A O 1
ATOM 618 N N . VAL A 1 87 ? -3.807 -10.314 -19.703 1.00 86.94 87 VAL A N 1
ATOM 619 C CA . VAL A 1 87 ? -4.471 -11.194 -18.732 1.00 86.94 87 VAL A CA 1
ATOM 620 C C . VAL A 1 87 ? -5.990 -11.039 -18.857 1.00 86.94 87 VAL A C 1
ATOM 622 O O . VAL A 1 87 ? -6.519 -9.931 -18.829 1.00 86.94 87 VAL A O 1
ATOM 625 N N . ALA A 1 88 ? -6.702 -12.164 -18.974 1.00 87.88 88 ALA A N 1
ATOM 626 C CA . ALA A 1 88 ? -8.142 -12.187 -19.246 1.00 87.88 88 ALA A CA 1
ATOM 627 C C . ALA A 1 88 ? -9.012 -11.535 -18.151 1.00 87.88 88 ALA A C 1
ATOM 629 O O . ALA A 1 88 ? -10.133 -11.118 -18.433 1.00 87.88 88 ALA A O 1
ATOM 630 N N . ALA A 1 89 ? -8.515 -11.447 -16.915 1.00 93.06 89 ALA A N 1
ATOM 631 C CA . ALA A 1 89 ? -9.215 -10.836 -15.792 1.00 93.06 89 ALA A CA 1
ATOM 632 C C . ALA A 1 89 ? -8.241 -10.066 -14.893 1.00 93.06 89 ALA A C 1
ATOM 634 O O . ALA A 1 89 ? -7.118 -10.516 -14.658 1.00 93.06 89 ALA A O 1
ATOM 635 N N . ALA A 1 90 ? -8.686 -8.921 -14.370 1.00 94.00 90 ALA A N 1
ATOM 636 C CA . ALA A 1 90 ? -7.945 -8.192 -13.350 1.00 94.00 90 ALA A CA 1
ATOM 637 C C . ALA A 1 90 ? -7.878 -9.035 -12.063 1.00 94.00 90 ALA A C 1
ATOM 639 O O . ALA A 1 90 ? -8.924 -9.478 -11.580 1.00 94.00 90 ALA A O 1
ATOM 640 N N . PRO A 1 91 ? -6.684 -9.281 -11.495 1.00 95.06 91 PRO A N 1
ATOM 641 C CA . PRO A 1 91 ? -6.576 -9.958 -10.217 1.00 95.06 91 PRO A CA 1
ATOM 642 C C . PRO A 1 91 ? -7.188 -9.095 -9.108 1.00 95.06 91 PRO A C 1
ATOM 644 O O . PRO A 1 91 ? -6.944 -7.886 -9.027 1.00 95.06 91 PRO A O 1
ATOM 647 N N . CYS A 1 92 ? -7.980 -9.747 -8.257 1.00 96.81 92 CYS A N 1
ATOM 648 C CA . CYS A 1 92 ? -8.643 -9.141 -7.110 1.00 96.81 92 CYS A CA 1
ATOM 649 C C . CYS A 1 92 ? -8.116 -9.766 -5.819 1.00 96.81 92 CYS A C 1
ATOM 651 O O . CYS A 1 92 ? -8.019 -10.989 -5.713 1.00 96.81 92 CYS A O 1
ATOM 653 N N . PHE A 1 93 ? -7.831 -8.929 -4.826 1.00 97.62 93 PHE A N 1
ATOM 654 C CA . PHE A 1 93 ? -7.285 -9.341 -3.536 1.00 97.62 93 PHE A CA 1
ATOM 655 C C . PHE A 1 93 ? -8.161 -8.799 -2.414 1.00 97.62 93 PHE A C 1
ATOM 657 O O . PHE A 1 93 ? -8.457 -7.606 -2.376 1.00 97.62 93 PHE A O 1
ATOM 664 N N . VAL A 1 94 ? -8.583 -9.672 -1.504 1.00 98.00 94 VAL A N 1
ATOM 665 C CA . VAL A 1 94 ? -9.461 -9.318 -0.384 1.00 98.00 94 VAL A CA 1
ATOM 666 C C . VAL A 1 94 ? -8.640 -9.332 0.898 1.00 98.00 94 VAL A C 1
ATOM 668 O O . VAL A 1 94 ? -7.970 -10.320 1.182 1.00 98.00 94 VAL A O 1
ATOM 671 N N . GLY A 1 95 ? -8.676 -8.230 1.647 1.00 96.12 95 GLY A N 1
ATOM 672 C CA . GLY A 1 95 ? -8.017 -8.122 2.949 1.00 96.12 95 GLY A CA 1
ATOM 673 C C . GLY A 1 95 ? -8.886 -8.611 4.109 1.00 96.12 95 GLY A C 1
ATOM 674 O O . GLY A 1 95 ? -10.106 -8.748 3.990 1.00 96.12 95 GLY A O 1
ATOM 675 N N . GLU A 1 96 ? -8.261 -8.803 5.266 1.00 95.56 96 GLU A N 1
ATOM 676 C CA . GLU A 1 96 ? -8.943 -9.173 6.506 1.00 95.56 96 GLU A CA 1
ATOM 677 C C . GLU A 1 96 ? -9.848 -8.040 7.032 1.00 95.56 96 GLU A C 1
ATOM 679 O O . GLU A 1 96 ? -9.508 -6.857 6.891 1.00 95.56 96 GLU A O 1
ATOM 684 N N . PRO A 1 97 ? -10.967 -8.355 7.719 1.00 95.50 97 PRO A N 1
ATOM 685 C CA . PRO A 1 97 ? -11.809 -7.348 8.351 1.00 95.50 97 PRO A CA 1
ATOM 686 C C . PRO A 1 97 ? -11.039 -6.529 9.400 1.00 95.50 97 PRO A C 1
ATOM 688 O O . PRO A 1 97 ? -10.481 -7.076 10.354 1.00 95.50 97 PRO A O 1
ATOM 691 N N . LYS A 1 98 ? -11.040 -5.198 9.271 1.00 94.25 98 LYS A N 1
ATOM 692 C CA . LYS A 1 98 ? -10.391 -4.271 10.219 1.00 94.25 98 LYS A CA 1
ATOM 693 C C . LYS A 1 98 ? -11.373 -3.295 10.850 1.00 94.25 98 LYS A C 1
ATOM 695 O O . LYS A 1 98 ? -12.439 -3.023 10.315 1.00 94.25 98 LYS A O 1
ATOM 700 N N . ALA A 1 99 ? -10.972 -2.683 11.961 1.00 91.56 99 ALA A N 1
ATOM 701 C CA . ALA A 1 99 ? -11.780 -1.686 12.667 1.00 91.56 99 ALA A CA 1
ATOM 702 C C . ALA A 1 99 ? -12.011 -0.386 11.866 1.00 91.56 99 ALA A C 1
ATOM 704 O O . ALA A 1 99 ? -12.939 0.365 12.153 1.00 91.56 99 ALA A O 1
ATOM 705 N N . SER A 1 100 ? -11.183 -0.105 10.854 1.00 91.88 100 SER A N 1
ATOM 706 C CA . SER A 1 100 ? -11.251 1.116 10.047 1.00 91.88 100 SER A CA 1
ATOM 707 C C . SER A 1 100 ? -11.061 0.822 8.564 1.00 91.88 100 SER A C 1
ATOM 709 O O . SER A 1 100 ? -10.235 -0.013 8.198 1.00 91.88 100 SER A O 1
ATOM 711 N N . LYS A 1 101 ? -11.755 1.581 7.705 1.00 94.62 101 LYS A N 1
ATOM 712 C CA . LYS A 1 101 ? -11.630 1.504 6.238 1.00 94.62 101 LYS A CA 1
ATOM 713 C C . LYS A 1 101 ? -10.181 1.620 5.767 1.00 94.62 101 LYS A C 1
ATOM 715 O O . LYS A 1 101 ? -9.729 0.827 4.955 1.00 94.62 101 LYS A O 1
ATOM 720 N N . LYS A 1 102 ? -9.422 2.554 6.354 1.00 93.00 102 LYS A N 1
ATOM 721 C CA . LYS A 1 102 ? -8.008 2.770 6.005 1.00 93.00 102 LYS A CA 1
ATOM 722 C C . LYS A 1 102 ? -7.146 1.537 6.269 1.00 93.00 102 LYS A C 1
ATOM 724 O O . LYS A 1 102 ? -6.231 1.259 5.506 1.00 93.00 102 LYS A O 1
ATOM 729 N N . LEU A 1 103 ? -7.427 0.821 7.357 1.00 91.38 103 LEU A N 1
ATOM 730 C CA . LEU A 1 103 ? -6.696 -0.392 7.715 1.00 91.38 103 LEU A CA 1
ATOM 731 C C . LEU A 1 103 ? -7.108 -1.563 6.830 1.00 91.38 103 LEU A C 1
ATOM 733 O O . LEU A 1 103 ? -6.255 -2.356 6.459 1.00 91.38 103 LEU A O 1
ATOM 737 N N . ALA A 1 104 ? -8.387 -1.643 6.465 1.00 95.12 104 ALA A N 1
ATOM 738 C CA . ALA A 1 104 ? -8.880 -2.647 5.533 1.00 95.12 104 ALA A CA 1
ATOM 739 C C . ALA A 1 104 ? -8.233 -2.489 4.145 1.00 95.12 104 ALA A C 1
ATOM 741 O O . ALA A 1 104 ? -7.748 -3.465 3.581 1.00 95.12 104 ALA A O 1
ATOM 742 N N . GLU A 1 105 ? -8.148 -1.258 3.620 1.00 96.12 105 GLU A N 1
ATOM 743 C CA . GLU A 1 105 ? -7.429 -0.965 2.367 1.00 96.12 105 GLU A CA 1
ATOM 744 C C . GLU A 1 105 ? -5.950 -1.360 2.442 1.00 96.12 105 GLU A C 1
ATOM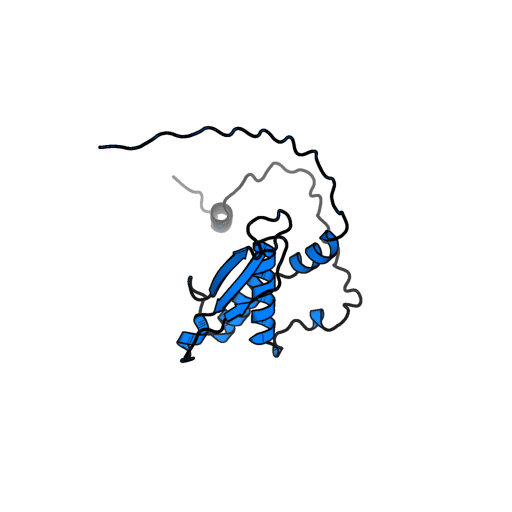 746 O O . GLU A 1 105 ? -5.376 -1.872 1.481 1.00 96.12 105 GLU A O 1
ATOM 751 N N . HIS A 1 106 ? -5.319 -1.088 3.582 1.00 94.56 106 HIS A N 1
ATOM 752 C CA . HIS A 1 106 ? -3.906 -1.367 3.803 1.00 94.56 106 HIS A CA 1
ATOM 753 C C . HIS A 1 106 ? -3.622 -2.869 3.888 1.00 94.56 106 HIS A C 1
ATOM 755 O O . HIS A 1 106 ? -2.644 -3.335 3.307 1.00 94.56 106 HIS A O 1
ATOM 761 N N . ASP A 1 107 ? -4.509 -3.627 4.533 1.00 95.06 107 ASP A N 1
ATOM 762 C CA . ASP A 1 107 ? -4.440 -5.087 4.604 1.00 95.06 107 ASP A CA 1
ATOM 763 C C . ASP A 1 107 ? -4.668 -5.721 3.220 1.00 95.06 107 ASP A C 1
ATOM 765 O O . ASP A 1 107 ? -3.871 -6.551 2.797 1.00 95.06 107 ASP A O 1
ATOM 769 N N . ALA A 1 108 ? -5.642 -5.231 2.444 1.00 97.06 108 ALA A N 1
ATOM 770 C CA . ALA A 1 108 ? -5.846 -5.664 1.058 1.00 97.06 108 ALA A CA 1
ATOM 771 C C . ALA A 1 108 ? -4.622 -5.386 0.165 1.00 97.06 108 ALA A C 1
ATOM 773 O O . ALA A 1 108 ? -4.234 -6.220 -0.653 1.00 97.06 108 ALA A O 1
ATOM 774 N N . ALA A 1 109 ? -3.971 -4.229 0.342 1.00 96.50 109 ALA A N 1
ATOM 775 C CA . ALA A 1 109 ? -2.731 -3.908 -0.363 1.00 96.50 109 ALA A CA 1
ATOM 776 C C . ALA A 1 109 ? -1.569 -4.828 0.048 1.00 96.50 109 ALA A C 1
ATOM 778 O O . ALA A 1 109 ? -0.751 -5.182 -0.800 1.00 96.50 109 ALA A O 1
ATOM 779 N N . ARG A 1 110 ? -1.497 -5.230 1.326 1.00 94.94 110 ARG A N 1
ATOM 780 C CA . ARG A 1 110 ? -0.517 -6.216 1.801 1.00 94.94 110 ARG A CA 1
ATOM 781 C C . ARG A 1 110 ? -0.732 -7.560 1.110 1.00 94.94 110 ARG A C 1
ATOM 783 O O . ARG A 1 110 ? 0.221 -8.087 0.551 1.00 94.94 110 ARG A O 1
ATOM 790 N N . GLU A 1 111 ? -1.958 -8.083 1.115 1.00 96.38 111 GLU A N 1
ATOM 791 C CA . GLU A 1 111 ? -2.272 -9.369 0.474 1.00 96.38 111 GLU A CA 1
ATOM 792 C C . GLU A 1 111 ? -1.939 -9.356 -1.023 1.00 96.38 111 GLU A C 1
ATOM 794 O O . GLU A 1 111 ? -1.289 -10.274 -1.525 1.00 96.38 111 GLU A O 1
ATOM 799 N N . ALA A 1 112 ? -2.279 -8.269 -1.722 1.00 96.56 112 ALA A N 1
ATOM 800 C CA . ALA A 1 112 ? -1.906 -8.088 -3.122 1.00 96.56 112 ALA A CA 1
ATOM 801 C C . ALA A 1 112 ? -0.384 -8.082 -3.332 1.00 96.56 112 ALA A C 1
ATOM 803 O O . ALA A 1 112 ? 0.113 -8.716 -4.260 1.00 96.56 112 ALA A O 1
ATOM 804 N N . PHE A 1 113 ? 0.369 -7.403 -2.461 1.00 95.56 113 PHE A N 1
ATOM 805 C CA . PHE A 1 113 ? 1.830 -7.367 -2.542 1.00 95.56 113 PHE A CA 1
ATOM 806 C C . PHE A 1 113 ? 2.438 -8.759 -2.360 1.00 95.56 113 PHE A C 1
ATOM 808 O O . PHE A 1 113 ? 3.263 -9.176 -3.170 1.00 95.56 113 PHE A O 1
ATOM 815 N N . CYS A 1 114 ? 2.010 -9.486 -1.324 1.00 94.12 114 CYS A N 1
ATOM 816 C CA . CYS A 1 114 ? 2.485 -10.838 -1.033 1.00 94.12 114 CYS A CA 1
ATOM 817 C C . CYS A 1 114 ? 2.207 -11.805 -2.191 1.00 94.12 114 CYS A C 1
ATOM 819 O O . CYS A 1 114 ? 3.050 -12.641 -2.507 1.00 94.12 114 CYS A O 1
ATOM 821 N N . ALA A 1 115 ? 1.034 -11.688 -2.818 1.00 95.00 115 ALA A N 1
ATOM 822 C CA . ALA A 1 115 ? 0.625 -12.565 -3.907 1.00 95.00 115 ALA A CA 1
ATOM 823 C C . ALA A 1 115 ? 1.319 -12.238 -5.239 1.00 95.00 115 ALA A C 1
ATOM 825 O O . ALA A 1 115 ? 1.682 -13.153 -5.975 1.00 95.00 115 ALA A O 1
ATOM 826 N N . MET A 1 116 ? 1.498 -10.953 -5.563 1.00 93.75 116 MET A N 1
ATOM 827 C CA . MET A 1 116 ? 2.087 -10.527 -6.840 1.00 93.75 116 MET A CA 1
ATOM 828 C C . MET A 1 116 ? 3.618 -10.514 -6.824 1.00 93.75 116 MET A C 1
ATOM 830 O O . MET A 1 116 ? 4.238 -10.800 -7.846 1.00 93.75 116 MET A O 1
ATOM 834 N N . PHE A 1 117 ? 4.230 -10.176 -5.687 1.00 94.44 117 PHE A N 1
ATOM 835 C CA . PHE A 1 117 ? 5.671 -9.938 -5.575 1.00 94.44 117 PHE A CA 1
ATOM 836 C C . PHE A 1 117 ? 6.280 -10.661 -4.363 1.00 94.44 117 PHE A C 1
ATOM 838 O O . PHE A 1 117 ? 6.861 -10.009 -3.488 1.00 94.44 117 PHE A O 1
ATOM 845 N N . PRO A 1 118 ? 6.185 -12.003 -4.292 1.00 93.44 118 PRO A N 1
ATOM 846 C CA . PRO A 1 118 ? 6.748 -12.759 -3.173 1.00 93.44 118 PRO A CA 1
ATOM 847 C C . PRO A 1 118 ? 8.262 -12.536 -3.023 1.00 93.44 118 PRO A C 1
ATOM 849 O O . PRO A 1 118 ? 8.762 -12.460 -1.903 1.00 93.44 118 PRO A O 1
ATOM 852 N N . ASP A 1 119 ? 8.978 -12.339 -4.134 1.00 92.25 119 ASP A N 1
ATOM 853 C CA . ASP A 1 119 ? 10.432 -12.125 -4.146 1.00 92.25 119 ASP A CA 1
ATOM 854 C C . ASP A 1 119 ? 10.848 -10.721 -3.675 1.00 92.25 119 ASP A C 1
ATOM 856 O O . ASP A 1 119 ? 11.942 -10.539 -3.141 1.00 92.25 119 ASP A O 1
ATOM 860 N N . SER A 1 120 ? 9.971 -9.723 -3.837 1.00 90.06 120 SER A N 1
ATOM 861 C CA . SER A 1 120 ? 10.210 -8.340 -3.393 1.00 90.06 120 SER A CA 1
ATOM 862 C C . SER A 1 120 ? 9.764 -8.102 -1.950 1.00 90.06 120 SER A C 1
ATOM 864 O O . SER A 1 120 ? 9.793 -6.962 -1.473 1.00 90.06 120 SER A O 1
ATOM 866 N N . MET A 1 121 ? 9.325 -9.147 -1.238 1.00 84.69 121 MET A N 1
ATOM 867 C CA . MET A 1 121 ? 8.924 -9.020 0.155 1.00 84.69 121 MET A CA 1
ATOM 868 C C . MET A 1 121 ? 10.115 -8.519 0.984 1.00 84.69 121 MET A C 1
ATOM 870 O O . MET A 1 121 ? 11.190 -9.123 0.944 1.00 84.69 121 MET A O 1
ATOM 874 N N . PRO A 1 122 ? 9.969 -7.421 1.752 1.00 77.19 122 PRO A N 1
ATOM 875 C CA . PRO A 1 122 ? 11.041 -6.958 2.613 1.00 77.19 122 PRO A CA 1
ATOM 876 C C . PRO A 1 122 ? 11.422 -8.091 3.566 1.00 77.19 122 PRO A C 1
ATOM 878 O O . PRO A 1 122 ? 10.623 -8.479 4.415 1.00 77.19 122 PRO A O 1
ATOM 881 N N . VAL A 1 123 ? 12.654 -8.597 3.463 1.00 69.31 123 VAL A N 1
ATOM 882 C CA . VAL A 1 123 ? 13.193 -9.663 4.337 1.00 69.31 123 VAL A CA 1
ATOM 883 C C . VAL A 1 123 ? 13.059 -9.299 5.829 1.00 69.31 123 VAL A C 1
ATOM 885 O O . VAL A 1 123 ? 13.007 -10.167 6.698 1.00 69.31 123 VAL A O 1
ATOM 888 N N . ALA A 1 124 ? 12.914 -8.004 6.132 1.00 61.03 124 ALA A N 1
ATOM 889 C CA . ALA A 1 124 ? 12.583 -7.476 7.452 1.00 61.03 124 ALA A CA 1
ATOM 890 C C . ALA A 1 124 ? 11.248 -7.984 8.041 1.00 61.03 124 ALA A C 1
ATOM 892 O O . ALA A 1 124 ? 11.042 -7.825 9.240 1.00 61.03 124 ALA A O 1
ATOM 893 N N . TRP A 1 125 ? 10.354 -8.582 7.246 1.00 60.16 125 TRP A N 1
ATOM 894 C CA . TRP A 1 125 ? 9.095 -9.159 7.733 1.00 60.16 125 TRP A CA 1
ATOM 895 C C . TRP A 1 125 ? 9.229 -10.626 8.176 1.00 60.16 125 TRP A C 1
ATOM 897 O O . TRP A 1 125 ? 8.524 -11.062 9.081 1.00 60.16 125 TRP A O 1
ATOM 907 N N . SER A 1 126 ? 10.142 -11.396 7.573 1.00 49.94 126 SER A N 1
ATOM 908 C CA . SER A 1 126 ? 10.310 -12.831 7.861 1.00 49.94 126 SER A CA 1
ATOM 909 C C . SER A 1 126 ? 11.361 -13.135 8.929 1.00 49.94 126 SER A C 1
ATOM 911 O O . SER A 1 126 ? 11.404 -14.249 9.447 1.00 49.94 126 SER A O 1
ATOM 913 N N . ALA A 1 127 ? 12.213 -12.171 9.276 1.00 44.00 127 ALA A N 1
ATOM 914 C CA . ALA A 1 127 ? 13.149 -12.305 10.383 1.00 44.00 127 ALA A CA 1
ATOM 915 C C . ALA A 1 127 ? 12.637 -11.488 11.578 1.00 44.00 127 ALA A C 1
ATOM 917 O O . ALA A 1 127 ? 12.363 -10.300 11.393 1.00 44.00 127 ALA A O 1
ATOM 918 N N . PRO A 1 128 ? 12.536 -12.055 12.802 1.00 43.47 128 PRO A N 1
ATOM 919 C CA . PRO A 1 128 ? 12.362 -11.236 13.992 1.00 43.47 128 PRO A CA 1
ATOM 920 C C . PRO A 1 128 ? 13.503 -10.229 13.988 1.00 43.47 128 PRO A C 1
ATOM 922 O O . PRO A 1 128 ? 14.675 -10.600 14.071 1.00 43.47 128 PRO A O 1
ATOM 925 N N . TYR A 1 129 ? 13.157 -8.963 13.781 1.00 43.34 129 TYR A N 1
ATOM 926 C CA . TYR A 1 129 ? 14.118 -7.885 13.694 1.00 43.34 129 TYR A CA 1
ATOM 927 C C . TYR A 1 129 ? 14.822 -7.793 15.043 1.00 43.34 129 TYR A C 1
ATOM 929 O O . TYR A 1 129 ? 14.311 -7.202 15.995 1.00 43.34 129 TYR A O 1
ATOM 937 N N . ALA A 1 130 ? 15.984 -8.433 15.143 1.00 45.56 130 ALA A N 1
ATOM 938 C CA . ALA A 1 130 ? 16.882 -8.340 16.276 1.00 45.56 130 ALA A CA 1
ATOM 939 C C . ALA A 1 130 ? 17.513 -6.939 16.261 1.00 45.56 130 ALA A C 1
ATOM 941 O O . ALA A 1 130 ? 18.666 -6.753 15.896 1.00 45.56 130 ALA A O 1
ATOM 942 N N . GLY A 1 131 ? 16.696 -5.940 16.595 1.00 42.44 131 GLY A N 1
ATOM 943 C CA . GLY A 1 131 ? 17.105 -4.615 17.024 1.00 42.44 131 GLY A CA 1
ATOM 944 C C . GLY A 1 131 ? 18.050 -3.856 16.100 1.00 42.44 131 GLY A C 1
ATOM 945 O O . GLY A 1 131 ? 19.144 -3.504 16.541 1.00 42.44 131 GLY A O 1
ATOM 946 N N . ALA A 1 132 ? 17.604 -3.427 14.913 1.00 43.78 132 ALA A N 1
ATOM 947 C CA . ALA A 1 132 ? 18.114 -2.128 14.481 1.00 43.78 132 ALA A CA 1
ATOM 948 C C . ALA A 1 132 ? 17.414 -1.053 15.312 1.00 43.78 132 ALA A C 1
ATOM 950 O O . ALA A 1 132 ? 16.282 -0.635 15.076 1.00 43.78 132 ALA A O 1
ATOM 951 N N . VAL A 1 133 ? 18.128 -0.670 16.359 1.00 45.16 133 VAL A N 1
ATOM 952 C CA . VAL A 1 133 ? 18.095 0.650 16.968 1.00 45.16 133 VAL A CA 1
ATOM 953 C C . VAL A 1 133 ? 17.794 1.699 15.892 1.00 45.16 133 VAL A C 1
ATOM 955 O O . VAL A 1 133 ? 18.666 2.057 15.101 1.00 45.16 133 VAL A O 1
ATOM 958 N N . GLU A 1 134 ? 16.548 2.183 15.853 1.00 43.91 134 GLU A N 1
ATOM 959 C CA . GLU A 1 134 ? 16.212 3.433 15.177 1.00 43.91 134 GLU A CA 1
ATOM 960 C C . GLU A 1 134 ? 17.175 4.487 15.722 1.00 43.91 134 GLU A C 1
ATOM 962 O O . GLU A 1 134 ? 17.152 4.818 16.911 1.00 43.91 134 GLU A O 1
ATOM 967 N N . ALA A 1 135 ? 18.072 4.978 14.864 1.00 47.69 135 ALA A N 1
ATOM 968 C CA . ALA A 1 135 ? 18.960 6.062 15.231 1.00 47.69 135 ALA A CA 1
ATOM 969 C C . ALA A 1 135 ? 18.074 7.240 15.671 1.00 47.69 135 ALA A C 1
ATOM 971 O O . ALA A 1 135 ? 17.248 7.703 14.877 1.00 47.69 135 ALA A O 1
ATOM 972 N N . PRO A 1 136 ? 18.189 7.721 16.923 1.00 51.22 136 PRO A N 1
ATOM 973 C CA . PRO A 1 136 ? 17.335 8.783 17.415 1.00 51.22 136 PRO A CA 1
ATOM 974 C C . PRO A 1 136 ? 17.557 10.005 16.535 1.00 51.22 136 PRO A C 1
ATOM 976 O O . PRO A 1 136 ? 18.621 10.630 16.558 1.00 51.22 136 PRO A O 1
ATOM 979 N N . SER A 1 137 ? 16.536 10.339 15.749 1.00 52.25 137 SER A N 1
ATOM 980 C CA . SER A 1 137 ? 16.478 11.576 14.985 1.00 52.25 137 SER A CA 1
ATOM 981 C C . SER A 1 137 ? 16.476 12.729 15.984 1.00 52.25 137 SER A C 1
ATOM 983 O O . SER A 1 137 ? 15.433 13.161 16.477 1.00 52.25 137 SER A O 1
ATOM 985 N N . LYS A 1 138 ? 17.676 13.193 16.348 1.00 62.97 138 LYS A N 1
ATOM 986 C CA . LYS A 1 138 ? 17.908 14.368 17.186 1.00 62.97 138 LYS A CA 1
ATOM 987 C C . LYS A 1 138 ? 17.260 15.560 16.491 1.00 62.97 138 LYS A C 1
ATOM 989 O O . LYS A 1 138 ? 17.862 16.182 15.616 1.00 62.97 138 LYS A O 1
ATOM 994 N N . LYS A 1 139 ? 16.037 15.895 16.912 1.00 60.88 139 LYS A N 1
ATOM 995 C CA . LYS A 1 139 ? 15.430 17.208 16.687 1.00 60.88 139 LYS A CA 1
ATOM 996 C C . LYS A 1 139 ? 16.413 18.246 17.223 1.00 60.88 139 LYS A C 1
ATOM 998 O O . LYS A 1 139 ? 16.536 18.429 18.434 1.00 60.88 139 LYS A O 1
ATOM 1003 N N . ARG A 1 140 ? 17.168 18.888 16.329 1.00 62.81 140 ARG A N 1
ATOM 1004 C CA . ARG A 1 140 ? 18.016 20.020 16.698 1.00 62.81 140 ARG A CA 1
ATOM 1005 C C . ARG A 1 140 ? 17.079 21.144 17.120 1.00 62.81 140 ARG A C 1
ATOM 1007 O O . ARG A 1 140 ? 16.344 21.684 16.299 1.00 62.81 140 ARG A O 1
ATOM 1014 N N . LYS A 1 141 ? 17.095 21.474 18.410 1.00 52.66 141 LYS A N 1
ATOM 1015 C CA . LYS A 1 141 ? 16.525 22.712 18.937 1.00 52.66 141 LYS A CA 1
ATOM 1016 C C . LYS A 1 141 ? 17.427 23.850 18.459 1.00 52.66 141 LYS A C 1
ATOM 1018 O O . LYS A 1 141 ? 18.397 24.193 19.126 1.00 52.66 141 LYS A O 1
ATOM 1023 N N . VAL A 1 142 ? 17.164 24.354 17.254 1.00 50.66 142 VAL A N 1
ATOM 1024 C CA . VAL A 1 142 ? 17.788 25.581 16.754 1.00 50.66 142 VAL A CA 1
ATOM 1025 C C . VAL A 1 142 ? 17.173 26.730 17.547 1.00 50.66 142 VAL A C 1
ATOM 1027 O O . VAL A 1 142 ? 15.965 26.954 17.503 1.00 50.66 142 VAL A O 1
ATOM 1030 N N . GLY A 1 143 ? 18.010 27.365 18.367 1.00 47.03 143 GLY A N 1
ATOM 1031 C CA . GLY A 1 143 ? 17.674 28.566 19.120 1.00 47.03 143 GLY A CA 1
ATOM 1032 C C . GLY A 1 143 ? 17.227 29.692 18.191 1.00 47.03 143 GLY A C 1
ATOM 1033 O O . GLY A 1 143 ? 17.633 29.754 17.033 1.00 47.03 143 GLY A O 1
ATOM 1034 N N . GLY A 1 144 ? 16.344 30.537 18.718 1.00 51.75 144 GLY A N 1
ATOM 1035 C CA . GLY A 1 144 ? 15.596 31.541 17.976 1.00 51.75 144 GLY A CA 1
ATOM 1036 C C . GLY A 1 144 ? 16.458 32.457 17.111 1.00 51.75 144 GLY A C 1
ATOM 1037 O O . GLY A 1 144 ? 17.322 33.177 17.601 1.00 51.75 144 GLY A O 1
ATOM 1038 N N . ALA A 1 145 ? 16.132 32.460 15.825 1.00 54.75 145 ALA A N 1
ATOM 1039 C CA . ALA A 1 145 ? 16.399 33.528 14.878 1.00 54.75 145 ALA A CA 1
ATOM 1040 C C . ALA A 1 145 ? 15.046 33.910 14.239 1.00 54.75 145 ALA A C 1
ATOM 1042 O O . ALA A 1 145 ? 14.151 33.059 14.181 1.00 54.75 145 ALA A O 1
ATOM 1043 N N . PRO A 1 146 ? 14.850 35.177 13.835 1.00 49.53 146 PRO A N 1
ATOM 1044 C CA . PRO A 1 146 ? 13.556 35.706 13.404 1.00 49.53 146 PRO A CA 1
ATOM 1045 C C . PRO A 1 146 ? 12.930 34.878 12.271 1.00 49.53 146 PRO A C 1
ATOM 1047 O O . PRO A 1 146 ? 13.609 34.458 11.339 1.00 49.53 146 PRO A O 1
ATOM 1050 N N . ASN A 1 147 ? 11.624 34.632 12.410 1.00 55.25 147 ASN A N 1
ATOM 1051 C CA . ASN A 1 147 ? 10.812 33.703 11.623 1.00 55.25 147 ASN A CA 1
ATOM 1052 C C . ASN A 1 147 ? 11.068 33.757 10.100 1.00 55.25 147 ASN A C 1
ATOM 1054 O O . ASN A 1 147 ? 10.710 34.759 9.475 1.00 55.25 147 ASN A O 1
ATOM 1058 N N . PRO A 1 148 ? 11.537 32.662 9.466 1.00 55.19 148 PRO A N 1
ATOM 1059 C CA . PRO A 1 148 ? 11.394 32.459 8.030 1.00 55.19 148 PRO A CA 1
ATOM 1060 C C . PRO A 1 148 ? 9.941 32.056 7.756 1.00 55.19 148 PRO A C 1
ATOM 1062 O O . PRO A 1 148 ? 9.577 30.881 7.711 1.00 55.19 148 PRO A O 1
ATOM 1065 N N . ILE A 1 149 ? 9.077 33.060 7.661 1.00 54.72 149 ILE A N 1
ATOM 1066 C CA . ILE A 1 149 ? 7.686 32.889 7.257 1.00 54.72 149 ILE A CA 1
ATOM 1067 C C . ILE A 1 149 ? 7.690 32.425 5.799 1.00 54.72 149 ILE A C 1
ATOM 1069 O O . ILE A 1 149 ? 7.936 33.225 4.908 1.00 54.72 149 ILE A O 1
ATOM 1073 N N . ASN A 1 150 ? 7.395 31.140 5.586 1.00 59.09 150 ASN A N 1
ATOM 1074 C CA . ASN A 1 150 ? 6.659 30.639 4.424 1.00 59.09 150 ASN A CA 1
ATOM 1075 C C . ASN A 1 150 ? 7.115 31.192 3.056 1.00 59.09 150 ASN A C 1
ATOM 1077 O O . ASN A 1 150 ? 6.293 31.629 2.250 1.00 59.09 150 ASN A O 1
ATOM 1081 N N . GLU A 1 151 ? 8.423 31.219 2.794 1.00 59.00 151 GLU A N 1
ATOM 1082 C CA . GLU A 1 151 ? 8.908 31.528 1.452 1.00 59.00 151 GLU A CA 1
ATOM 1083 C C . GLU A 1 151 ? 8.706 30.278 0.591 1.00 59.00 151 GLU A C 1
ATOM 1085 O O . GLU A 1 151 ? 9.353 29.251 0.801 1.00 59.00 151 GLU A O 1
ATOM 1090 N N . ASP A 1 152 ? 7.764 30.368 -0.353 1.00 75.56 152 ASP A N 1
ATOM 1091 C CA . ASP A 1 152 ? 7.541 29.361 -1.390 1.00 75.56 152 ASP A CA 1
ATOM 1092 C C . ASP A 1 152 ? 8.898 28.917 -1.977 1.00 75.56 152 ASP A C 1
ATOM 1094 O O . ASP A 1 152 ? 9.757 29.774 -2.229 1.00 75.56 152 ASP A O 1
ATOM 1098 N N . PRO A 1 153 ? 9.135 27.608 -2.193 1.00 79.56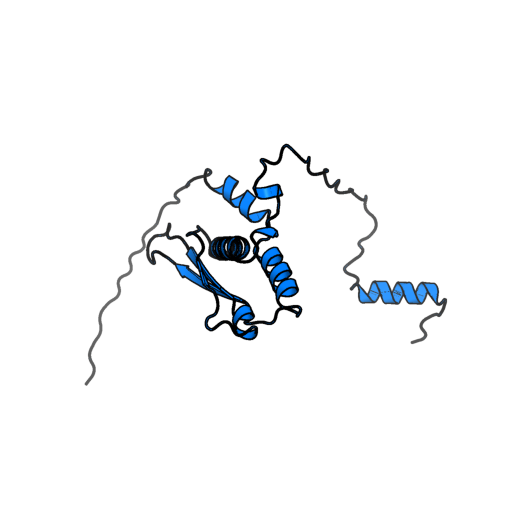 153 PRO A N 1
ATOM 1099 C CA . PRO A 1 153 ? 10.429 27.091 -2.648 1.00 79.56 153 PRO A CA 1
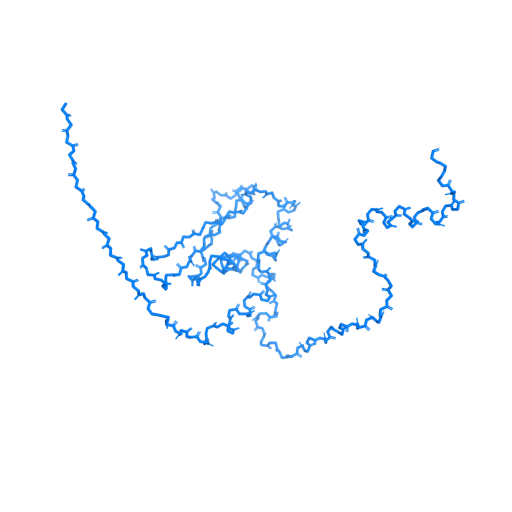ATOM 1100 C C . PRO A 1 153 ? 10.936 27.773 -3.927 1.00 79.56 153 PRO A C 1
ATOM 1102 O O . PRO A 1 153 ? 12.147 27.890 -4.139 1.00 79.56 153 PRO A O 1
ATOM 1105 N N . LYS A 1 154 ? 10.031 28.304 -4.756 1.00 80.06 154 LYS A N 1
ATOM 1106 C CA . LYS A 1 154 ? 10.380 29.083 -5.943 1.00 80.06 154 LYS A CA 1
ATOM 1107 C C . LYS A 1 154 ? 10.995 30.442 -5.599 1.00 80.06 154 LYS A C 1
ATOM 1109 O O . LYS A 1 154 ? 11.928 30.882 -6.271 1.00 80.06 154 LYS A O 1
ATOM 1114 N N . THR A 1 155 ? 10.516 31.101 -4.549 1.00 82.88 155 THR A N 1
ATOM 1115 C CA . THR A 1 155 ? 11.037 32.393 -4.073 1.00 82.88 155 THR A CA 1
ATOM 1116 C C . THR A 1 155 ? 12.463 32.242 -3.548 1.00 82.88 155 THR A C 1
ATOM 1118 O O . THR A 1 155 ? 13.330 33.046 -3.892 1.00 82.88 155 THR A O 1
ATOM 1121 N N . VAL A 1 156 ? 12.735 31.159 -2.809 1.00 84.81 156 VAL A N 1
ATOM 1122 C CA . VAL A 1 156 ? 14.082 30.830 -2.312 1.00 84.81 156 VAL A CA 1
ATOM 1123 C C . VAL A 1 156 ? 15.051 30.592 -3.471 1.00 84.81 156 VAL A C 1
ATOM 1125 O O . VAL A 1 156 ? 16.143 31.164 -3.487 1.00 84.81 156 VAL A O 1
ATOM 1128 N N . LEU A 1 157 ? 14.640 29.815 -4.479 1.00 84.56 157 LEU A N 1
ATOM 1129 C CA . LEU A 1 157 ? 15.462 29.567 -5.666 1.00 84.56 157 LEU A CA 1
ATOM 1130 C C . LEU A 1 157 ? 15.757 30.863 -6.433 1.00 84.56 157 LEU A C 1
ATOM 1132 O O . LEU A 1 157 ? 16.903 31.127 -6.792 1.00 84.56 157 LEU A O 1
ATOM 1136 N N . THR A 1 158 ? 14.734 31.691 -6.652 1.00 84.12 158 THR A N 1
ATOM 1137 C CA . THR A 1 158 ? 14.872 32.940 -7.416 1.00 84.12 158 THR A CA 1
ATOM 1138 C C . THR A 1 158 ? 15.810 33.918 -6.706 1.00 84.12 158 THR A C 1
ATOM 1140 O O . THR A 1 158 ? 16.675 34.517 -7.345 1.00 84.12 158 THR A O 1
ATOM 1143 N N . ARG A 1 159 ? 15.707 34.024 -5.374 1.00 82.12 159 ARG A N 1
ATOM 1144 C CA . ARG A 1 159 ? 16.614 34.838 -4.553 1.00 82.12 159 ARG A CA 1
ATOM 1145 C C . ARG A 1 159 ? 18.049 34.299 -4.589 1.00 82.12 159 ARG A C 1
ATOM 1147 O O . ARG A 1 159 ? 18.985 35.086 -4.701 1.00 82.12 159 ARG A O 1
ATOM 1154 N N . GLY A 1 160 ? 18.230 32.977 -4.548 1.00 86.31 160 GLY A N 1
ATOM 1155 C CA . GLY A 1 160 ? 19.547 32.345 -4.673 1.00 86.31 160 GLY A CA 1
ATOM 1156 C C . GLY A 1 160 ? 20.209 32.626 -6.025 1.00 86.31 160 GLY A C 1
ATOM 1157 O O . GLY A 1 160 ? 21.374 33.013 -6.075 1.00 86.31 160 GLY A O 1
ATOM 1158 N N . MET A 1 161 ? 19.456 32.516 -7.123 1.00 88.44 161 MET A N 1
ATOM 1159 C CA . MET A 1 161 ? 19.969 32.851 -8.457 1.00 88.44 161 MET A CA 1
ATOM 1160 C C . MET A 1 161 ? 20.293 34.342 -8.602 1.00 88.44 161 MET A C 1
ATOM 1162 O O . MET A 1 161 ? 21.275 34.687 -9.253 1.00 88.44 161 MET A O 1
ATOM 1166 N N . GLN A 1 162 ? 19.516 35.225 -7.968 1.00 84.12 162 GLN A N 1
ATOM 1167 C CA . GLN A 1 162 ? 19.798 36.664 -7.951 1.00 84.12 162 GLN A CA 1
ATOM 1168 C C . GLN A 1 162 ? 21.076 37.004 -7.185 1.00 84.12 162 GLN A C 1
ATOM 1170 O O . GLN A 1 162 ? 21.863 37.812 -7.669 1.00 84.12 162 GLN A O 1
ATOM 1175 N N . ALA A 1 163 ? 21.310 36.358 -6.040 1.00 83.69 163 ALA A N 1
ATOM 1176 C CA . ALA A 1 163 ? 22.531 36.545 -5.261 1.00 83.69 163 ALA A CA 1
ATOM 1177 C C . ALA A 1 163 ? 23.787 36.091 -6.023 1.00 83.69 163 ALA A C 1
ATOM 1179 O O . ALA A 1 163 ? 24.841 36.688 -5.862 1.00 83.69 163 ALA A O 1
ATOM 1180 N N . MET A 1 164 ? 23.679 35.065 -6.874 1.00 86.06 164 MET A N 1
ATOM 1181 C CA . MET A 1 164 ? 24.806 34.600 -7.693 1.00 86.06 164 MET A CA 1
ATOM 1182 C C . MET A 1 164 ? 25.052 35.448 -8.945 1.00 86.06 164 MET A C 1
ATOM 1184 O O . MET A 1 164 ? 26.140 35.394 -9.510 1.00 86.06 164 MET A O 1
ATOM 1188 N N . ALA A 1 165 ? 24.049 36.191 -9.414 1.00 86.56 165 ALA A N 1
ATOM 1189 C CA . ALA A 1 165 ? 24.144 36.952 -10.655 1.00 86.56 165 ALA A CA 1
ATOM 1190 C C . ALA A 1 165 ? 24.605 38.406 -10.461 1.00 86.56 165 ALA A C 1
ATOM 1192 O O . ALA A 1 165 ? 24.779 39.093 -11.466 1.00 86.56 165 ALA A O 1
ATOM 1193 N N . ASP A 1 166 ? 24.752 38.886 -9.217 1.00 80.12 166 ASP A N 1
ATOM 1194 C CA . ASP A 1 166 ? 25.127 40.270 -8.859 1.00 80.12 166 ASP A CA 1
ATOM 1195 C C . ASP A 1 166 ? 24.356 41.358 -9.636 1.00 80.12 166 ASP A C 1
ATOM 1197 O O . ASP A 1 166 ? 24.854 42.452 -9.907 1.00 80.12 166 ASP A O 1
ATOM 1201 N N . ARG A 1 167 ? 23.106 41.074 -10.024 1.00 66.00 167 ARG A N 1
ATOM 1202 C CA . ARG A 1 167 ? 22.271 42.005 -10.792 1.00 66.00 167 ARG A CA 1
ATOM 1203 C C . ARG A 1 167 ? 21.131 42.548 -9.929 1.00 66.00 167 ARG A C 1
ATOM 1205 O O . ARG A 1 167 ? 20.269 41.767 -9.522 1.00 66.00 167 ARG A O 1
ATOM 1212 N N . PRO A 1 168 ? 21.071 43.868 -9.675 1.00 60.47 168 PRO A N 1
ATOM 1213 C CA . PRO A 1 168 ? 19.940 44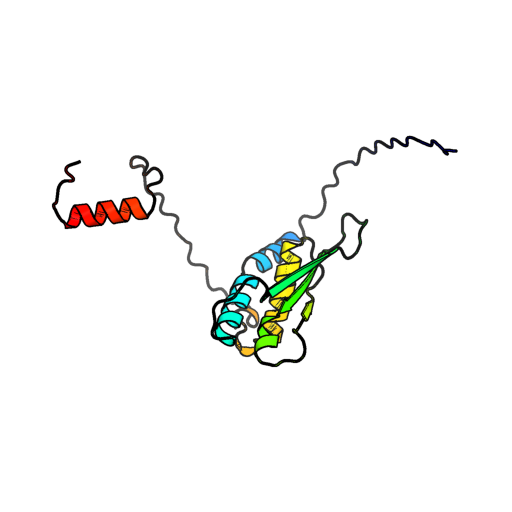.471 -8.982 1.00 60.47 168 PRO A CA 1
ATOM 1214 C C . PRO A 1 168 ? 18.695 44.477 -9.883 1.00 60.47 168 PRO A C 1
ATOM 1216 O O . PRO A 1 168 ? 18.754 44.884 -11.042 1.00 60.47 168 PRO A O 1
ATOM 1219 N N . LEU A 1 169 ? 17.556 44.032 -9.342 1.00 60.34 169 LEU A N 1
ATOM 1220 C CA . LEU A 1 169 ? 16.245 44.121 -9.993 1.00 60.34 169 LEU A CA 1
ATOM 1221 C C . LEU A 1 169 ? 15.824 45.593 -10.103 1.00 60.34 169 LEU A C 1
ATOM 1223 O O . LEU A 1 169 ? 15.342 46.184 -9.135 1.00 60.34 169 LEU A O 1
ATOM 1227 N N . THR A 1 170 ? 15.971 46.185 -11.282 1.00 66.75 170 THR A N 1
ATOM 1228 C CA . THR A 1 170 ? 15.218 47.390 -11.640 1.00 66.75 170 THR A CA 1
ATOM 1229 C C . THR A 1 170 ? 13.801 46.967 -12.010 1.00 66.75 170 THR A C 1
ATOM 1231 O O . THR A 1 170 ? 13.631 46.086 -12.854 1.00 66.75 170 THR A O 1
ATOM 1234 N N . LYS A 1 171 ? 12.807 47.542 -11.326 1.00 54.50 171 LYS A N 1
ATOM 1235 C CA . LYS A 1 171 ? 11.387 47.376 -11.662 1.00 54.50 171 LYS A CA 1
ATOM 1236 C C . LYS A 1 171 ? 11.064 47.993 -13.015 1.00 54.50 171 LYS A C 1
ATOM 1238 O O . LYS A 1 171 ? 11.668 49.045 -13.319 1.00 54.50 171 LYS A O 1
#

Sequence (171 aa):
LAPGIMAAGMVSGMVSGGRMAAGASALESELQKTNWKGLLQQEVAKWVGRSMMPGDMEYATEQVEPGKPTGGYVSTLTCNCAMQEGVAAAPCFVGEPKASKKLAEHDAAREAFCAMFPDSMPVAWSAPYAGAVEAPSKKRKVGGAPNPINEDPKTVLTRGMQAMADRPLTK

Radius of gyration: 26.22 Å; chains: 1; bounding box: 82×60×51 Å

pLDDT: mean 76.97, std 18.88, range [42.44, 98.19]